Protein AF-A0A7T0WGK7-F1 (afdb_monomer_lite)

Radius of gyration: 19.99 Å; chains: 1; bounding box: 41×32×56 Å

Sequence (177 aa):
MKWARIIESVAFFAIIVLLGQYIATDFSLSAPTISAVVLTIFAIVGLAGNIGQIVLISKIDYAKPVSHLQKDIYRVCSHKLQLTKLLLMSVPFYLAYVFIGFDVLVGIDVFPHLEQHMIWFYSLSSLLLLVVTTTLLAKLHYNNIEISWVKNTIRVIVGERLVNMAQFINNIESTNR

Secondary structu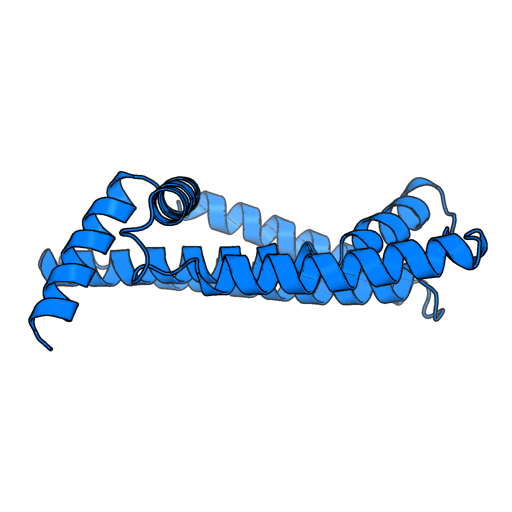re (DSSP, 8-state):
-HHHHHHHHHHHHHHHHHHHHHHHH-----HHHHHHHHHHHHHHHHHHHHHHHHHHHHT--TTS-HHHHHHHHHHHHHHHHHHHHHHHTTGGGHHHHHHHHHHHHHS--SGGGS-HHHHHHHHHHHHHHHHHHHHHHHH-SGGGTTSHHHHHHHHHHH-HHHHHHHHHHHHHHHHT-

Foldseek 3Di:
DLVVLVVLLVVLVVLLVVLVVVCVVDVDPALLNVLSVLVNVLSVLLNVLSVVLNVLVVPQDPVDPPVVNLVSLLVSLQSLLVSVLSNLLCVLVVVSCVQNVCCVVPVDRCVVVDDPVVVVVSVVSSVVSNVVSVVVSVCLDLVNCVPPVSVVVSCVRRNDVSNVSNNVVVVVVVVVD

Structure (mmCIF, N/CA/C/O backbone):
data_AF-A0A7T0WGK7-F1
#
_entry.id   AF-A0A7T0WGK7-F1
#
loop_
_atom_site.group_PDB
_atom_site.id
_atom_site.type_symbol
_atom_site.label_atom_id
_atom_site.label_alt_id
_atom_site.label_comp_id
_atom_site.label_asym_id
_atom_site.label_entity_id
_atom_site.label_seq_id
_atom_site.pdbx_PDB_ins_code
_atom_site.Cartn_x
_atom_site.Cartn_y
_atom_site.Cartn_z
_atom_site.occupancy
_atom_site.B_iso_or_equiv
_atom_site.auth_seq_id
_atom_site.auth_comp_id
_atom_site.auth_asym_id
_atom_site.auth_atom_id
_atom_site.pdbx_PDB_model_num
ATOM 1 N N . MET A 1 1 ? -17.570 -9.339 6.268 1.00 68.19 1 MET A N 1
ATOM 2 C CA . MET A 1 1 ? -16.311 -8.719 6.753 1.00 68.19 1 MET A CA 1
ATOM 3 C C . MET A 1 1 ? -15.110 -9.656 6.642 1.00 68.19 1 MET A C 1
ATOM 5 O O . MET A 1 1 ? -14.179 -9.293 5.941 1.00 68.19 1 MET A O 1
ATOM 9 N N . LYS A 1 2 ? -15.126 -10.859 7.241 1.00 74.56 2 LYS A N 1
ATOM 10 C CA . LYS A 1 2 ? -14.006 -11.823 7.149 1.00 74.56 2 LYS A CA 1
ATOM 11 C C . LYS A 1 2 ? -13.705 -12.288 5.713 1.00 74.56 2 LYS A C 1
ATOM 13 O O . LYS A 1 2 ? -12.560 -12.231 5.294 1.00 74.56 2 LYS A O 1
ATOM 18 N N . TRP A 1 3 ? -14.734 -12.648 4.941 1.00 77.88 3 TRP A N 1
ATOM 19 C CA . TRP A 1 3 ? -14.590 -13.086 3.543 1.00 77.88 3 TRP A CA 1
ATOM 20 C C . TRP A 1 3 ? -13.940 -12.045 2.628 1.00 77.88 3 TRP A C 1
ATOM 22 O O . TRP A 1 3 ? -13.033 -12.382 1.883 1.00 77.88 3 TRP A O 1
ATOM 32 N N . ALA A 1 4 ? -14.332 -10.772 2.746 1.00 82.56 4 ALA A N 1
ATOM 33 C CA . ALA A 1 4 ? -13.706 -9.689 1.987 1.00 82.56 4 ALA A CA 1
ATOM 34 C C . ALA A 1 4 ? -12.201 -9.581 2.287 1.00 82.56 4 ALA A C 1
ATOM 36 O O . ALA A 1 4 ? -11.402 -9.481 1.368 1.00 82.56 4 ALA A O 1
ATOM 37 N N . ARG A 1 5 ? -11.803 -9.699 3.563 1.00 84.56 5 ARG A N 1
ATOM 38 C CA . ARG A 1 5 ? -10.384 -9.669 3.955 1.00 84.56 5 ARG A CA 1
ATOM 39 C C . ARG A 1 5 ? -9.607 -10.870 3.433 1.00 84.56 5 ARG A C 1
ATOM 41 O O . ARG A 1 5 ? -8.459 -10.712 3.051 1.00 84.56 5 ARG A O 1
ATOM 48 N N . ILE A 1 6 ? -10.233 -12.045 3.384 1.00 87.62 6 ILE A N 1
ATOM 49 C CA . ILE A 1 6 ? -9.630 -13.240 2.782 1.00 87.62 6 ILE A CA 1
ATOM 50 C C . ILE A 1 6 ? -9.402 -13.019 1.282 1.00 87.62 6 ILE A C 1
ATOM 52 O O . ILE A 1 6 ? -8.303 -13.275 0.804 1.00 87.62 6 ILE A O 1
ATOM 56 N N . ILE A 1 7 ? -10.396 -12.494 0.558 1.00 88.81 7 ILE A N 1
ATOM 57 C CA . ILE A 1 7 ? -10.273 -12.187 -0.877 1.00 88.81 7 ILE A CA 1
ATOM 58 C C . ILE A 1 7 ? -9.163 -11.155 -1.117 1.00 88.81 7 ILE A C 1
ATOM 60 O O . ILE A 1 7 ? -8.305 -11.373 -1.968 1.00 88.81 7 ILE A O 1
ATOM 64 N N . GLU A 1 8 ? -9.125 -10.070 -0.336 1.00 87.94 8 GLU A N 1
ATOM 65 C CA . GLU A 1 8 ? -8.052 -9.070 -0.417 1.00 87.94 8 GLU A CA 1
ATOM 66 C C . GLU A 1 8 ? -6.671 -9.689 -0.124 1.00 87.94 8 GLU A C 1
ATOM 68 O O . GLU A 1 8 ? -5.708 -9.378 -0.818 1.00 87.94 8 GLU A O 1
ATOM 73 N N . SER A 1 9 ? -6.550 -10.588 0.861 1.00 91.19 9 SER A N 1
ATOM 74 C CA . SER A 1 9 ? -5.296 -11.308 1.134 1.00 91.19 9 SER A CA 1
ATOM 75 C C . SER A 1 9 ? -4.861 -12.192 -0.033 1.00 91.19 9 SER A C 1
ATOM 77 O O . SER A 1 9 ? -3.681 -12.211 -0.366 1.00 91.19 9 SER A O 1
ATOM 79 N N . VAL A 1 10 ? -5.791 -12.908 -0.672 1.00 93.19 10 VAL A N 1
ATOM 80 C CA . VAL A 1 10 ? -5.487 -13.716 -1.864 1.00 93.19 10 VAL A CA 1
ATOM 81 C C . VAL A 1 10 ? -5.008 -12.821 -3.007 1.00 93.19 10 VAL A C 1
ATOM 83 O O . VAL A 1 10 ? -4.026 -13.155 -3.663 1.00 93.19 10 VAL A O 1
ATOM 86 N N . ALA A 1 11 ? -5.636 -11.659 -3.201 1.00 92.19 11 ALA A N 1
ATOM 87 C CA . ALA A 1 11 ? -5.204 -10.686 -4.200 1.00 92.19 11 ALA A CA 1
ATOM 88 C C . ALA A 1 11 ? -3.792 -10.147 -3.910 1.00 92.19 11 ALA A C 1
ATOM 90 O O . ALA A 1 11 ? -2.943 -10.169 -4.796 1.00 92.19 11 ALA A O 1
ATOM 91 N N . PHE A 1 12 ? -3.500 -9.730 -2.671 1.00 92.25 12 PHE A N 1
ATOM 92 C CA . PHE A 1 12 ? -2.150 -9.294 -2.293 1.00 92.25 12 PHE A CA 1
ATOM 93 C C . PHE A 1 12 ? -1.114 -10.406 -2.460 1.00 92.25 12 PHE A C 1
ATOM 95 O O . PHE A 1 12 ? -0.017 -10.144 -2.942 1.00 92.25 12 PHE A O 1
ATOM 102 N N . PHE A 1 13 ? -1.458 -11.646 -2.108 1.00 94.38 13 PHE A N 1
ATOM 103 C CA . PHE A 1 13 ? -0.578 -12.791 -2.316 1.00 94.38 13 PHE A CA 1
ATOM 104 C C . PHE A 1 13 ? -0.283 -13.019 -3.804 1.00 94.38 13 PHE A C 1
ATOM 106 O O . PHE A 1 13 ? 0.877 -13.170 -4.174 1.00 94.38 13 PHE A O 1
ATOM 113 N N . ALA A 1 14 ? -1.303 -12.967 -4.666 1.00 94.19 14 ALA A N 1
ATOM 114 C CA . ALA A 1 14 ? -1.121 -13.071 -6.112 1.00 94.19 14 ALA A CA 1
ATOM 115 C C . ALA A 1 14 ? -0.220 -11.950 -6.656 1.00 94.19 14 ALA A C 1
ATOM 117 O O . ALA A 1 14 ? 0.695 -12.230 -7.424 1.00 94.19 14 ALA A O 1
ATOM 118 N N . ILE A 1 15 ? -0.415 -10.704 -6.206 1.00 93.50 15 ILE A N 1
ATOM 119 C CA . ILE A 1 15 ? 0.443 -9.567 -6.576 1.00 93.50 15 ILE A CA 1
ATOM 120 C C . ILE A 1 15 ? 1.898 -9.826 -6.166 1.00 93.50 15 ILE A C 1
ATOM 122 O O . ILE A 1 15 ? 2.793 -9.639 -6.981 1.00 93.50 15 ILE A O 1
ATOM 126 N N . ILE A 1 16 ? 2.145 -10.296 -4.939 1.00 95.31 16 ILE A N 1
ATOM 127 C CA . ILE A 1 16 ? 3.502 -10.613 -4.462 1.00 95.31 16 ILE A CA 1
ATOM 128 C C . ILE A 1 16 ? 4.152 -11.690 -5.335 1.00 95.31 16 ILE A C 1
ATOM 130 O O . ILE A 1 16 ? 5.319 -11.558 -5.689 1.00 95.31 16 ILE A O 1
ATOM 134 N N . VAL A 1 17 ? 3.410 -12.739 -5.701 1.00 95.06 17 VAL A N 1
ATOM 135 C CA . VAL A 1 1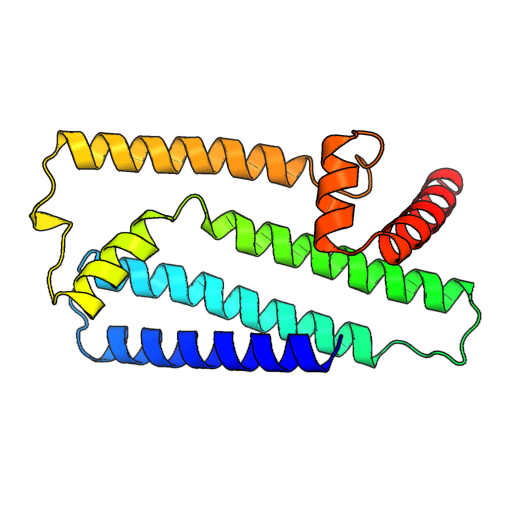7 ? 3.927 -13.808 -6.568 1.00 95.06 17 VAL A CA 1
ATOM 136 C C . VAL A 1 17 ? 4.271 -13.270 -7.957 1.00 95.06 17 VAL A C 1
ATOM 138 O O . VAL A 1 17 ? 5.361 -13.547 -8.449 1.00 95.06 17 VAL A O 1
ATOM 141 N N . LEU A 1 18 ? 3.389 -12.471 -8.565 1.00 93.50 18 LEU A N 1
ATOM 142 C CA . LEU A 1 18 ? 3.616 -11.887 -9.891 1.00 93.50 18 LEU A CA 1
ATOM 143 C C . LEU A 1 18 ? 4.818 -10.933 -9.899 1.00 93.50 18 LEU A C 1
ATOM 145 O O . LEU A 1 18 ? 5.679 -11.037 -10.768 1.00 93.50 18 LEU A O 1
ATOM 149 N N . LEU A 1 19 ? 4.918 -10.047 -8.904 1.00 93.06 19 LEU A N 1
ATOM 150 C CA . LEU A 1 19 ? 6.062 -9.143 -8.758 1.00 93.06 19 LEU A CA 1
ATOM 151 C C . LEU A 1 19 ? 7.358 -9.911 -8.471 1.00 93.06 19 LEU A C 1
ATOM 153 O O . LEU A 1 19 ? 8.405 -9.574 -9.012 1.00 93.06 19 LEU A O 1
ATOM 157 N N . GLY A 1 20 ? 7.294 -10.970 -7.661 1.00 92.00 20 GLY A N 1
ATOM 158 C CA . GLY A 1 20 ? 8.444 -11.825 -7.375 1.00 92.00 20 GLY A CA 1
ATOM 159 C C . GLY A 1 20 ? 8.951 -12.566 -8.612 1.00 92.00 20 GLY A C 1
ATOM 160 O O . GLY A 1 20 ? 10.157 -12.628 -8.833 1.00 92.00 20 GLY A O 1
ATOM 161 N N . GLN A 1 21 ? 8.045 -13.083 -9.448 1.00 92.00 21 GLN A N 1
ATOM 162 C CA . GLN A 1 21 ? 8.399 -13.691 -10.735 1.00 92.00 21 GLN A CA 1
ATOM 163 C C . GLN A 1 21 ? 9.022 -12.673 -11.689 1.00 92.00 21 GLN A C 1
ATOM 165 O O . GLN A 1 21 ? 10.035 -12.973 -12.316 1.00 92.00 21 GLN A O 1
ATOM 170 N N . TYR A 1 22 ? 8.450 -11.471 -11.762 1.00 91.31 22 TYR A N 1
ATOM 171 C CA . TYR A 1 22 ? 8.987 -10.378 -12.564 1.00 91.31 22 TYR A CA 1
ATOM 172 C C . TYR A 1 22 ? 10.440 -10.061 -12.175 1.00 91.31 22 TYR A C 1
ATOM 174 O O . TYR A 1 22 ? 11.331 -10.135 -13.016 1.00 91.31 22 TYR A O 1
ATOM 182 N N . ILE A 1 23 ? 10.701 -9.846 -10.880 1.00 90.69 23 ILE A N 1
ATOM 183 C CA . ILE A 1 23 ? 12.050 -9.566 -10.356 1.00 90.69 23 ILE A CA 1
ATOM 184 C C . ILE A 1 23 ? 13.016 -10.739 -10.601 1.00 90.69 23 ILE A C 1
ATOM 186 O O . ILE A 1 23 ? 14.196 -10.527 -10.851 1.00 90.69 23 ILE A O 1
ATOM 190 N N . ALA A 1 24 ? 12.540 -11.984 -10.521 1.00 89.38 24 ALA A N 1
ATOM 191 C CA . ALA A 1 24 ? 13.382 -13.164 -10.718 1.00 89.38 24 ALA A CA 1
ATOM 192 C C . ALA A 1 24 ? 13.751 -13.423 -12.189 1.00 89.38 24 ALA A C 1
ATOM 194 O O . ALA A 1 24 ? 14.724 -14.131 -12.450 1.00 89.38 24 ALA A O 1
ATOM 195 N N . THR A 1 25 ? 12.965 -12.897 -13.133 1.00 85.31 25 THR A N 1
ATOM 196 C CA . THR A 1 25 ? 13.159 -13.129 -14.572 1.00 85.31 25 THR A CA 1
ATOM 197 C C . THR A 1 25 ? 14.282 -12.260 -15.131 1.00 85.31 25 THR A C 1
ATOM 199 O O . THR A 1 25 ? 15.049 -12.726 -15.971 1.00 85.31 25 THR A O 1
ATOM 202 N N . ASP A 1 26 ? 14.421 -11.032 -14.631 1.00 73.69 26 ASP A N 1
ATOM 203 C CA . ASP A 1 26 ? 15.522 -10.140 -14.974 1.00 73.69 26 ASP A CA 1
ATOM 204 C C . ASP A 1 26 ? 16.016 -9.401 -13.720 1.00 73.69 26 ASP A C 1
ATOM 206 O O . ASP A 1 26 ? 15.309 -8.587 -13.129 1.00 73.69 26 ASP A O 1
ATOM 210 N N . PHE A 1 27 ? 17.254 -9.694 -13.313 1.00 71.69 27 PHE A N 1
ATOM 211 C CA . PHE A 1 27 ? 17.929 -9.031 -12.190 1.00 71.69 27 PHE A CA 1
ATOM 212 C C . PHE A 1 27 ? 18.632 -7.729 -12.609 1.00 71.69 27 PHE A C 1
ATOM 214 O O . PHE A 1 27 ? 19.452 -7.194 -11.855 1.00 71.69 27 PHE A O 1
ATOM 221 N N . SER A 1 28 ? 18.343 -7.208 -13.805 1.00 82.19 28 SER A N 1
ATOM 222 C CA . SER A 1 28 ? 18.837 -5.907 -14.236 1.00 82.19 28 SER A CA 1
ATOM 223 C C . SER A 1 28 ? 18.407 -4.800 -13.264 1.00 82.19 28 SER A C 1
ATOM 225 O O . SER A 1 28 ? 17.282 -4.753 -12.753 1.00 82.19 28 SER A O 1
ATOM 227 N N . LEU A 1 29 ? 19.341 -3.890 -12.974 1.00 83.75 29 LEU A N 1
ATOM 228 C CA . LEU A 1 29 ? 19.101 -2.747 -12.096 1.00 83.75 29 LEU A CA 1
ATOM 229 C C . LEU A 1 29 ? 18.434 -1.631 -12.912 1.00 83.75 29 LEU A C 1
ATOM 231 O O . LEU A 1 29 ? 19.071 -0.651 -13.290 1.00 83.75 29 LEU A O 1
ATOM 235 N N . SER A 1 30 ? 17.158 -1.839 -13.230 1.00 89.94 30 SER A N 1
ATOM 236 C CA . SER A 1 30 ? 16.312 -0.932 -14.008 1.00 89.94 30 SER A CA 1
ATOM 237 C C . SER A 1 30 ? 15.267 -0.244 -13.121 1.00 89.94 30 SER A C 1
ATOM 239 O O . SER A 1 30 ? 14.983 -0.675 -11.993 1.00 89.94 30 SER A O 1
ATOM 241 N N . ALA A 1 31 ? 14.677 0.852 -13.609 1.00 91.06 31 ALA A N 1
ATOM 242 C CA . ALA A 1 31 ? 13.629 1.553 -12.867 1.00 91.06 31 ALA A CA 1
ATOM 243 C C . ALA A 1 31 ? 12.371 0.683 -12.632 1.00 91.06 31 ALA A C 1
ATOM 245 O O . ALA A 1 31 ? 11.829 0.730 -11.518 1.00 91.06 31 ALA A O 1
ATOM 246 N N . PRO A 1 32 ? 11.921 -0.152 -13.589 1.00 92.00 32 PRO A N 1
ATOM 247 C CA . PRO A 1 32 ? 10.852 -1.124 -13.372 1.00 92.00 32 PRO A CA 1
ATOM 248 C C . PRO A 1 32 ? 11.174 -2.158 -12.285 1.00 92.00 32 PRO A C 1
ATOM 250 O O . PRO A 1 32 ? 10.333 -2.391 -11.415 1.00 92.00 32 PRO A O 1
ATOM 253 N N . THR A 1 33 ? 12.397 -2.702 -12.240 1.00 92.06 33 THR A N 1
ATOM 254 C CA . THR A 1 33 ? 12.805 -3.670 -11.203 1.00 92.06 33 THR A CA 1
ATOM 255 C C . THR A 1 33 ? 12.790 -3.044 -9.807 1.00 92.06 33 THR A C 1
ATOM 257 O O . THR A 1 33 ? 12.224 -3.614 -8.871 1.00 92.06 33 THR A O 1
ATOM 260 N N . ILE A 1 34 ? 13.329 -1.827 -9.651 1.00 92.25 34 ILE A N 1
ATOM 261 C CA . ILE A 1 34 ? 13.270 -1.085 -8.376 1.00 92.25 34 ILE A CA 1
ATOM 262 C C . ILE A 1 34 ? 11.812 -0.825 -7.973 1.00 92.25 34 ILE A C 1
ATOM 264 O O . ILE A 1 34 ? 11.435 -0.987 -6.810 1.00 92.25 34 ILE A O 1
ATOM 268 N N . SER A 1 35 ? 10.975 -0.461 -8.941 1.00 94.19 35 SER A N 1
ATOM 269 C CA . SER A 1 35 ? 9.551 -0.219 -8.722 1.00 94.19 35 SER A CA 1
ATOM 270 C C . SER A 1 35 ? 8.820 -1.479 -8.257 1.00 94.19 35 SER A C 1
ATOM 272 O O . SER A 1 35 ? 8.059 -1.423 -7.290 1.00 94.19 35 SER A O 1
ATOM 274 N N . ALA A 1 36 ? 9.107 -2.631 -8.867 1.00 93.56 36 ALA A N 1
ATOM 275 C CA . ALA A 1 36 ? 8.569 -3.924 -8.461 1.00 93.56 36 ALA A CA 1
ATOM 276 C C . ALA A 1 36 ? 8.947 -4.274 -7.017 1.00 93.56 36 ALA A C 1
ATOM 278 O O . ALA A 1 36 ? 8.091 -4.723 -6.250 1.00 93.56 36 ALA A O 1
ATOM 279 N N . VAL A 1 37 ? 10.189 -4.002 -6.602 1.00 93.75 37 VAL A N 1
ATOM 280 C CA . VAL A 1 37 ? 10.635 -4.199 -5.212 1.00 93.75 37 VAL A CA 1
ATOM 281 C C . VAL A 1 37 ? 9.845 -3.309 -4.248 1.00 93.75 37 VAL A C 1
ATOM 283 O O . VAL A 1 37 ? 9.318 -3.802 -3.248 1.00 93.75 37 VAL A O 1
ATOM 286 N N . VAL A 1 38 ? 9.700 -2.014 -4.553 1.00 94.19 38 VAL A N 1
ATOM 287 C CA . VAL A 1 38 ? 8.941 -1.068 -3.712 1.00 94.19 38 VAL A CA 1
ATOM 288 C C . VAL A 1 38 ? 7.482 -1.508 -3.566 1.00 94.19 38 VAL A C 1
ATOM 290 O O . VAL A 1 38 ? 6.960 -1.571 -2.450 1.00 94.19 38 VAL A O 1
ATOM 293 N N . LEU A 1 39 ? 6.824 -1.865 -4.671 1.00 94.62 39 LEU A N 1
ATOM 294 C CA . LEU A 1 39 ? 5.439 -2.339 -4.646 1.00 94.62 39 LEU A CA 1
ATOM 295 C C . LEU A 1 39 ? 5.296 -3.670 -3.904 1.00 94.62 39 LEU A C 1
ATOM 297 O O . LEU A 1 39 ? 4.308 -3.866 -3.198 1.00 94.62 39 LEU A O 1
ATOM 301 N N . THR A 1 40 ? 6.296 -4.550 -3.986 1.00 94.81 40 THR A N 1
ATOM 302 C CA . THR A 1 40 ? 6.318 -5.811 -3.232 1.00 94.81 40 THR A CA 1
ATOM 303 C C . THR A 1 40 ? 6.334 -5.553 -1.727 1.00 94.81 40 THR A C 1
ATOM 305 O O . THR A 1 40 ? 5.576 -6.190 -0.995 1.00 94.81 40 THR A O 1
ATOM 308 N N . ILE A 1 41 ? 7.120 -4.580 -1.248 1.00 94.62 41 ILE A N 1
ATOM 309 C CA . ILE A 1 41 ? 7.140 -4.196 0.175 1.00 94.62 41 ILE A CA 1
ATOM 310 C C . ILE A 1 41 ? 5.743 -3.749 0.624 1.00 94.62 41 ILE A C 1
ATOM 312 O O . ILE A 1 41 ? 5.228 -4.244 1.630 1.00 94.62 41 ILE A O 1
ATOM 316 N N . PHE A 1 42 ? 5.089 -2.866 -0.136 1.00 94.44 42 PHE A N 1
ATOM 317 C CA . PHE A 1 42 ? 3.730 -2.423 0.189 1.00 94.44 42 PHE A CA 1
ATOM 318 C C . PHE A 1 42 ? 2.700 -3.555 0.107 1.00 94.44 42 PHE A C 1
ATOM 320 O O . PHE A 1 42 ? 1.797 -3.615 0.944 1.00 94.44 42 PHE A O 1
ATOM 327 N N . ALA A 1 43 ? 2.846 -4.484 -0.839 1.00 93.88 43 ALA A N 1
ATOM 328 C CA . ALA A 1 43 ? 1.971 -5.644 -0.958 1.00 93.88 43 ALA A CA 1
ATOM 329 C C . ALA A 1 43 ? 2.123 -6.609 0.232 1.00 93.88 43 ALA A C 1
ATOM 331 O O . ALA A 1 43 ? 1.116 -7.058 0.781 1.00 93.88 43 ALA A O 1
ATOM 332 N N . ILE A 1 44 ? 3.353 -6.868 0.695 1.00 94.56 44 ILE A N 1
ATOM 333 C CA . ILE A 1 44 ? 3.630 -7.667 1.905 1.00 94.56 44 ILE A CA 1
ATOM 334 C C . ILE A 1 44 ? 2.995 -7.012 3.128 1.00 94.56 44 ILE A C 1
ATOM 336 O O . ILE A 1 44 ? 2.334 -7.674 3.928 1.00 94.56 44 ILE A O 1
ATOM 340 N N . VAL A 1 45 ? 3.165 -5.700 3.263 1.00 93.12 45 VAL A N 1
ATOM 341 C CA . VAL A 1 45 ? 2.573 -4.922 4.348 1.00 93.12 45 VAL A CA 1
ATOM 342 C C . VAL A 1 45 ? 1.039 -4.985 4.313 1.00 93.12 45 VAL A C 1
ATOM 344 O O . VAL A 1 45 ? 0.408 -5.198 5.352 1.00 93.12 45 VAL A O 1
ATOM 347 N N . GLY A 1 46 ? 0.433 -4.867 3.129 1.00 91.62 46 GLY A N 1
ATOM 348 C CA . GLY A 1 46 ? -1.007 -5.040 2.921 1.00 91.62 46 GLY A CA 1
ATOM 349 C C . GLY A 1 46 ? -1.496 -6.434 3.321 1.00 91.62 46 GLY A C 1
ATOM 350 O O . GLY A 1 46 ? -2.476 -6.560 4.062 1.00 91.62 46 GLY A O 1
ATOM 351 N N . LEU A 1 47 ? -0.772 -7.479 2.910 1.00 93.06 47 LEU A N 1
ATOM 352 C CA . LEU A 1 47 ? -1.066 -8.869 3.255 1.00 93.06 47 LEU A CA 1
ATOM 353 C C . LEU A 1 47 ? -0.980 -9.111 4.767 1.00 93.06 47 LEU A C 1
ATOM 355 O O . LEU A 1 47 ? -1.927 -9.624 5.366 1.00 93.06 47 LEU A O 1
ATOM 359 N N . ALA A 1 48 ? 0.123 -8.702 5.397 1.00 92.62 48 ALA A N 1
ATOM 360 C CA . ALA A 1 48 ? 0.331 -8.830 6.836 1.00 92.62 48 ALA A CA 1
ATOM 361 C C . ALA A 1 48 ? -0.767 -8.102 7.624 1.00 92.62 48 ALA A C 1
ATOM 363 O O . ALA A 1 48 ? -1.328 -8.647 8.577 1.00 92.62 48 ALA A O 1
ATOM 364 N N . GLY A 1 49 ? -1.144 -6.901 7.181 1.00 90.31 49 GLY A N 1
ATOM 365 C CA . GLY A 1 49 ? -2.241 -6.146 7.769 1.00 90.31 49 GLY A CA 1
ATOM 366 C C . GLY A 1 49 ? -3.596 -6.841 7.641 1.00 90.31 49 GLY A C 1
ATOM 367 O O . GLY A 1 49 ? -4.358 -6.887 8.608 1.00 90.31 49 GLY A O 1
ATOM 368 N N . ASN A 1 50 ? -3.913 -7.417 6.482 1.00 90.19 50 ASN A N 1
ATOM 369 C CA . ASN A 1 50 ? -5.166 -8.149 6.303 1.00 90.19 50 ASN A CA 1
ATOM 370 C C . ASN A 1 50 ? -5.215 -9.429 7.147 1.00 90.19 50 ASN A C 1
ATOM 372 O O . ASN A 1 50 ? -6.246 -9.707 7.765 1.00 90.19 50 ASN A O 1
ATOM 376 N N . ILE A 1 51 ? -4.100 -10.156 7.268 1.00 90.12 51 ILE A N 1
ATOM 377 C CA . ILE A 1 51 ? -3.976 -11.293 8.193 1.00 90.12 51 ILE A CA 1
ATOM 378 C C . ILE A 1 51 ? -4.204 -10.829 9.639 1.00 90.12 51 ILE A C 1
ATOM 380 O O . ILE A 1 51 ? -5.021 -11.420 10.350 1.00 90.12 51 ILE A O 1
ATOM 384 N N . GLY A 1 52 ? -3.561 -9.733 10.058 1.00 88.62 52 GLY A N 1
ATOM 385 C CA . GLY A 1 52 ? -3.753 -9.130 11.379 1.00 88.62 52 GLY A CA 1
ATOM 386 C C . GLY A 1 52 ? -5.221 -8.804 11.670 1.00 88.62 52 GLY A C 1
ATOM 387 O O . GLY A 1 52 ? -5.744 -9.175 12.724 1.00 88.62 52 GLY A O 1
ATOM 388 N N . GLN A 1 53 ? -5.932 -8.212 10.703 1.00 88.38 53 GLN A N 1
ATOM 389 C CA . GLN A 1 53 ? -7.372 -7.953 10.820 1.00 88.38 53 GLN A CA 1
ATOM 390 C C . GLN A 1 53 ? -8.197 -9.238 10.946 1.00 88.38 53 GLN A C 1
ATOM 392 O O . GLN A 1 53 ? -9.116 -9.286 11.762 1.00 88.38 53 GLN A O 1
ATOM 397 N N . ILE A 1 54 ? -7.894 -10.284 10.172 1.00 88.94 54 ILE A N 1
ATOM 398 C CA . ILE A 1 54 ? -8.611 -11.568 10.248 1.00 88.94 54 ILE A CA 1
ATOM 399 C C . ILE A 1 54 ? -8.438 -12.202 11.633 1.00 88.94 54 ILE A C 1
ATOM 401 O O . ILE A 1 54 ? -9.414 -12.706 12.198 1.00 88.94 54 ILE A O 1
ATOM 405 N N . VAL A 1 55 ? -7.227 -12.153 12.194 1.00 88.81 55 VAL A N 1
ATOM 406 C CA . VAL A 1 55 ? -6.935 -12.660 13.542 1.00 88.81 55 VAL A CA 1
ATOM 407 C C . VAL A 1 55 ? -7.694 -11.860 14.600 1.00 88.81 55 VAL A C 1
ATOM 409 O O . VAL A 1 55 ? -8.337 -12.459 15.459 1.00 88.81 55 VAL A O 1
ATOM 412 N N . LEU A 1 56 ? -7.675 -10.526 14.520 1.00 86.88 56 LEU A N 1
ATOM 413 C CA . LEU A 1 56 ? -8.428 -9.645 15.422 1.00 86.88 56 LEU A CA 1
ATOM 414 C C . LEU A 1 56 ? -9.932 -9.941 15.384 1.00 86.88 56 LEU A C 1
ATOM 416 O O . LEU A 1 56 ? -10.541 -10.126 16.433 1.00 86.88 56 LEU A O 1
ATOM 420 N N . ILE A 1 57 ? -10.517 -10.060 14.189 1.00 86.50 57 ILE A N 1
ATOM 421 C CA . ILE A 1 57 ? -11.944 -10.373 14.013 1.00 86.50 57 ILE A CA 1
ATOM 422 C C . ILE A 1 57 ? -12.281 -11.766 14.559 1.00 86.50 57 ILE A C 1
ATOM 424 O O . ILE A 1 57 ? -13.346 -11.957 15.138 1.00 86.50 57 ILE A O 1
ATOM 428 N N . SER A 1 58 ? -11.388 -12.742 14.388 1.00 85.06 58 SER A N 1
ATOM 429 C CA . SER A 1 58 ? -11.625 -14.122 14.836 1.00 85.06 58 SER A CA 1
ATOM 430 C C . SER A 1 58 ? -11.518 -14.291 16.356 1.00 85.06 58 SER A C 1
ATOM 432 O O . SER A 1 58 ? -11.997 -15.289 16.880 1.00 85.06 58 SER A O 1
ATOM 434 N N . LYS A 1 59 ? -10.906 -13.330 17.060 1.00 87.50 59 LYS A N 1
ATOM 435 C CA . LYS A 1 59 ? -10.798 -13.310 18.528 1.00 87.50 59 LYS A CA 1
ATOM 436 C C . LYS A 1 59 ? -11.977 -12.620 19.224 1.00 87.50 59 LYS A C 1
ATOM 438 O O . LYS A 1 59 ? -12.021 -12.638 20.452 1.00 87.50 59 LYS A O 1
ATOM 443 N N . ILE A 1 60 ? -12.900 -12.008 18.474 1.00 84.94 60 ILE A N 1
ATOM 444 C CA . ILE A 1 60 ? -14.087 -11.367 19.051 1.00 84.94 60 ILE A CA 1
ATOM 445 C C . ILE A 1 60 ? -14.996 -12.453 19.621 1.00 84.94 60 ILE A C 1
ATOM 447 O O . ILE A 1 60 ? -15.515 -13.292 18.885 1.00 84.94 60 ILE A O 1
ATOM 451 N N . ASP A 1 61 ? -15.207 -12.398 20.930 1.00 84.06 61 ASP A N 1
ATOM 452 C CA . ASP A 1 61 ? -16.135 -13.273 21.632 1.00 84.06 61 ASP A CA 1
ATOM 453 C C . ASP A 1 61 ? -17.450 -12.529 21.885 1.00 84.06 61 ASP A C 1
ATOM 455 O O . ASP A 1 61 ? -17.512 -11.588 22.679 1.00 84.06 61 ASP A O 1
ATOM 459 N N . TYR A 1 62 ? -18.502 -12.957 21.186 1.00 81.38 62 TYR A N 1
ATOM 460 C CA . TYR A 1 62 ? -19.829 -12.348 21.265 1.00 81.38 62 TYR A CA 1
ATOM 461 C C 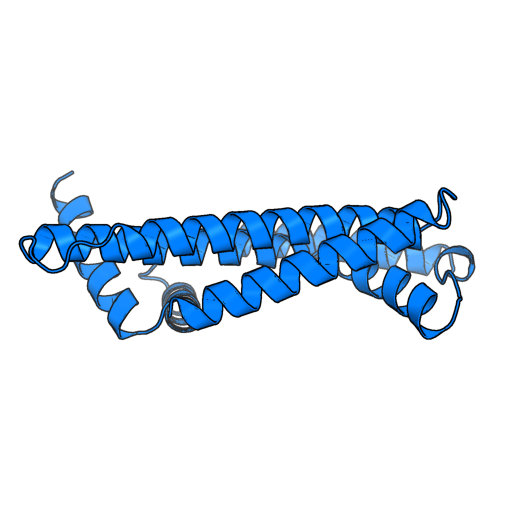. TYR A 1 62 ? -20.605 -12.734 22.532 1.00 81.38 62 TYR A C 1
ATOM 463 O O . TYR A 1 62 ? -21.640 -12.128 22.798 1.00 81.38 62 TYR A O 1
ATOM 471 N N . ALA A 1 63 ? -20.119 -13.703 23.316 1.00 85.00 63 ALA A N 1
ATOM 472 C CA . ALA A 1 63 ? -20.722 -14.091 24.590 1.00 85.00 63 ALA A CA 1
ATOM 473 C C . ALA A 1 63 ? -20.242 -13.224 25.770 1.00 85.00 63 ALA A C 1
ATOM 475 O O . ALA A 1 63 ? -20.813 -13.285 26.860 1.00 85.00 63 ALA A O 1
ATOM 476 N N . LYS A 1 64 ? -19.196 -12.408 25.575 1.00 86.19 64 LYS A N 1
ATOM 477 C CA . LYS A 1 64 ? -18.663 -11.514 26.613 1.00 86.19 64 LYS A CA 1
ATOM 478 C C . LYS A 1 64 ? -19.557 -10.291 26.850 1.00 86.19 64 LYS A C 1
ATOM 480 O O . LYS A 1 64 ? -20.313 -9.892 25.963 1.00 86.19 64 LYS A O 1
ATOM 485 N N . PRO A 1 65 ? -19.428 -9.629 28.020 1.00 85.31 65 PRO A N 1
ATOM 486 C CA . PRO A 1 65 ? -20.140 -8.388 28.301 1.00 85.31 65 PRO A CA 1
ATOM 487 C C . PRO A 1 65 ? -19.913 -7.331 27.216 1.00 85.31 65 PRO A C 1
ATOM 489 O O . PRO A 1 65 ? -18.818 -7.213 26.659 1.00 85.31 65 PRO A O 1
ATOM 492 N N . VAL A 1 66 ? -20.937 -6.510 26.971 1.00 82.94 66 VAL A N 1
ATOM 493 C CA . VAL A 1 66 ? -20.956 -5.505 25.893 1.00 82.94 66 VAL A CA 1
ATOM 494 C C . VAL A 1 66 ? -19.742 -4.569 25.938 1.00 82.94 66 VAL A C 1
ATOM 496 O O . VAL A 1 66 ? -19.217 -4.205 24.889 1.00 82.94 66 VAL A O 1
ATOM 499 N N . SER A 1 67 ? -19.243 -4.224 27.127 1.00 79.81 67 SER A N 1
ATOM 500 C CA . SER A 1 67 ? -18.052 -3.381 27.301 1.00 79.81 67 SER A CA 1
ATOM 501 C C . SER A 1 67 ? -16.772 -4.010 26.731 1.00 79.81 67 SER A C 1
ATOM 503 O O . SER A 1 67 ? -15.943 -3.308 26.150 1.00 79.81 67 SER A O 1
ATOM 505 N N . HIS A 1 68 ? -16.606 -5.331 26.845 1.00 83.31 68 HIS A N 1
ATOM 506 C CA . HIS A 1 68 ? -15.475 -6.052 26.257 1.00 83.31 68 HIS A CA 1
ATOM 507 C C . HIS A 1 68 ? -15.617 -6.161 24.740 1.00 83.31 68 HIS A C 1
ATOM 509 O O . HIS A 1 68 ? -14.668 -5.864 24.017 1.00 83.31 68 HIS A O 1
ATOM 515 N N . LEU A 1 69 ? -16.820 -6.488 24.263 1.00 82.50 69 LEU A N 1
ATOM 516 C CA . LEU A 1 69 ? -17.125 -6.543 22.835 1.00 82.50 69 LEU A CA 1
ATOM 517 C C . LEU A 1 69 ? -16.842 -5.199 22.145 1.00 82.50 69 LEU A C 1
ATOM 519 O O . LEU A 1 69 ? -16.224 -5.144 21.084 1.00 82.50 69 LEU A O 1
ATOM 523 N N . GLN A 1 70 ? -17.257 -4.103 22.779 1.00 81.38 70 GLN A N 1
ATOM 524 C CA . GLN A 1 70 ? -16.980 -2.744 22.332 1.00 81.38 70 GLN A CA 1
ATOM 525 C C . GLN A 1 70 ? -15.466 -2.502 22.184 1.00 81.38 70 GLN A C 1
ATOM 527 O O . GLN A 1 70 ? -15.027 -2.033 21.132 1.00 81.38 70 GLN A O 1
ATOM 532 N N . LYS A 1 71 ? -14.653 -2.868 23.186 1.00 83.94 71 LYS A N 1
ATOM 533 C CA . LYS A 1 71 ? -13.185 -2.705 23.137 1.00 83.94 71 LYS A CA 1
ATOM 534 C C . LYS A 1 71 ? -12.539 -3.526 22.020 1.00 83.94 71 LYS A C 1
ATOM 536 O O . LYS A 1 71 ? -11.646 -3.027 21.332 1.00 83.94 71 LYS A O 1
ATOM 541 N N . ASP A 1 72 ? -12.996 -4.755 21.806 1.00 85.19 72 ASP A N 1
ATOM 542 C CA . ASP A 1 72 ? -12.488 -5.607 20.728 1.00 85.19 72 ASP A CA 1
ATOM 543 C C . ASP A 1 72 ? -12.845 -5.037 19.347 1.00 85.19 72 ASP A C 1
ATOM 545 O O . ASP A 1 72 ? -11.994 -4.973 18.455 1.00 85.19 72 ASP A O 1
ATOM 549 N N . ILE A 1 73 ? -14.062 -4.510 19.189 1.00 82.62 73 ILE A N 1
ATOM 550 C CA . ILE A 1 73 ? -14.480 -3.803 17.973 1.00 82.62 73 ILE A CA 1
ATOM 551 C C . ILE A 1 73 ? -13.627 -2.549 17.745 1.00 82.62 73 ILE A C 1
ATOM 553 O O . ILE A 1 73 ? -13.173 -2.319 16.622 1.00 82.62 73 ILE A O 1
ATOM 557 N N . TYR A 1 74 ? -13.348 -1.760 18.785 1.00 84.31 74 TYR A N 1
ATOM 558 C CA . TYR A 1 74 ? -12.472 -0.591 18.673 1.00 84.31 74 TYR A CA 1
ATOM 559 C C . TYR A 1 74 ? -11.063 -0.963 18.208 1.00 84.31 74 TYR A C 1
ATOM 561 O O . TYR A 1 74 ? -10.530 -0.315 17.307 1.00 84.31 74 TYR A O 1
ATOM 569 N N . ARG A 1 75 ? -10.480 -2.050 18.730 1.00 85.19 75 ARG A N 1
ATOM 570 C CA . ARG A 1 75 ? -9.178 -2.552 18.257 1.00 85.19 75 ARG A CA 1
ATOM 571 C C . ARG A 1 75 ? -9.201 -2.912 16.776 1.00 85.19 75 ARG A C 1
ATOM 573 O O . ARG A 1 75 ? -8.281 -2.538 16.054 1.00 85.19 75 ARG A O 1
ATOM 580 N N . VAL A 1 76 ? -10.255 -3.580 16.305 1.00 86.19 76 VAL A N 1
ATOM 581 C CA . VAL A 1 76 ? -10.426 -3.898 14.876 1.00 86.19 76 VAL A CA 1
ATOM 582 C C . VAL A 1 76 ? -10.504 -2.619 14.038 1.00 86.19 76 VAL A C 1
ATOM 584 O O . VAL A 1 76 ? -9.843 -2.512 13.006 1.00 86.19 76 VAL A O 1
ATOM 587 N N . CYS A 1 77 ? -11.266 -1.623 14.492 1.00 84.69 77 CYS A N 1
ATOM 588 C CA . CYS A 1 77 ? -11.425 -0.338 13.807 1.00 84.69 77 CYS A CA 1
ATOM 589 C C . CYS A 1 77 ? -10.123 0.470 13.776 1.00 84.69 77 CYS A C 1
ATOM 591 O O . CYS A 1 77 ? -9.783 1.075 12.757 1.00 84.69 77 CYS A O 1
ATOM 593 N N . SER A 1 78 ? -9.376 0.465 14.879 1.00 86.31 78 SER A N 1
ATOM 594 C CA . SER A 1 78 ? -8.073 1.115 14.985 1.00 86.31 78 SER A CA 1
ATOM 595 C C . SER A 1 78 ? -7.043 0.463 14.077 1.00 86.31 78 SER A C 1
ATOM 597 O O . SER A 1 78 ? -6.412 1.146 13.270 1.00 86.31 78 SER A O 1
ATOM 599 N N . HIS A 1 79 ? -6.978 -0.867 14.086 1.00 89.25 79 HIS A N 1
ATOM 600 C CA . HIS A 1 79 ? -6.123 -1.615 13.176 1.00 89.25 79 HIS A CA 1
ATOM 601 C C . HIS A 1 79 ? -6.488 -1.361 11.705 1.00 89.25 79 HIS A C 1
ATOM 603 O O . HIS A 1 79 ? -5.609 -1.214 10.858 1.00 89.25 79 HIS A O 1
ATOM 609 N N . LYS A 1 80 ? -7.782 -1.277 11.369 1.00 87.44 80 LYS A N 1
ATOM 610 C CA . LYS A 1 80 ? -8.224 -0.955 10.004 1.00 87.44 80 LYS A CA 1
ATOM 611 C C . LYS A 1 80 ? -7.784 0.437 9.565 1.00 87.44 80 LYS A C 1
ATOM 613 O O . LYS A 1 80 ? -7.308 0.598 8.439 1.00 87.44 80 LYS A O 1
ATOM 618 N N . LEU A 1 81 ? -7.896 1.422 10.453 1.00 88.75 81 LEU A N 1
ATOM 619 C CA . LEU A 1 81 ? -7.422 2.775 10.189 1.00 88.75 81 LEU A CA 1
ATOM 620 C C . LEU A 1 81 ? -5.901 2.797 9.988 1.00 88.75 81 LEU A C 1
ATOM 622 O O . LEU A 1 81 ? -5.434 3.347 8.997 1.00 88.75 81 LEU A O 1
ATOM 626 N N . GLN A 1 82 ? -5.137 2.155 10.875 1.00 89.44 82 GLN A N 1
ATOM 627 C CA . GLN A 1 82 ? -3.676 2.075 10.772 1.00 89.44 82 GLN A CA 1
ATOM 628 C C . GLN A 1 82 ? -3.216 1.387 9.485 1.00 89.44 82 GLN A C 1
ATOM 630 O O . GLN A 1 82 ? -2.349 1.921 8.796 1.00 89.44 82 GLN A O 1
ATOM 635 N N . LEU A 1 83 ? -3.836 0.264 9.110 1.00 89.38 83 LEU A N 1
ATOM 636 C CA . LEU A 1 83 ? -3.527 -0.409 7.848 1.00 89.38 83 LEU A CA 1
ATOM 637 C C . LEU A 1 83 ? -3.805 0.498 6.645 1.00 89.38 83 LEU A C 1
ATOM 639 O O . LEU A 1 83 ? -2.986 0.591 5.738 1.00 89.38 83 LEU A O 1
ATOM 643 N N . THR A 1 84 ? -4.933 1.209 6.657 1.00 89.06 84 THR A N 1
ATOM 644 C CA . THR A 1 84 ? -5.276 2.139 5.574 1.00 89.06 84 THR A CA 1
ATOM 645 C C . THR A 1 84 ? -4.257 3.272 5.473 1.00 89.06 84 THR A C 1
ATOM 647 O O . THR A 1 84 ? -3.840 3.615 4.374 1.00 89.06 84 THR A O 1
ATOM 650 N N . LYS A 1 85 ? -3.794 3.818 6.607 1.00 91.38 85 LYS A N 1
ATOM 651 C CA . LYS A 1 85 ? -2.726 4.831 6.626 1.00 91.38 85 LYS A CA 1
ATOM 652 C C . LYS A 1 85 ? -1.440 4.300 6.001 1.00 91.38 85 LYS A C 1
ATOM 654 O O . LYS A 1 85 ? -0.810 4.994 5.215 1.00 91.38 85 LYS A O 1
ATOM 659 N N . LEU A 1 86 ? -1.072 3.070 6.337 1.00 90.25 86 LEU A N 1
ATOM 660 C CA . LEU A 1 86 ? 0.146 2.445 5.843 1.00 90.25 86 LEU A CA 1
ATOM 661 C C . LEU A 1 86 ? 0.084 2.176 4.332 1.00 90.25 86 LEU A C 1
ATOM 663 O O . LEU A 1 86 ? 1.058 2.423 3.631 1.00 90.25 86 LEU A O 1
ATOM 667 N N . LEU A 1 87 ? -1.080 1.769 3.815 1.00 89.69 87 LEU A N 1
ATOM 668 C CA . LEU A 1 87 ? -1.313 1.651 2.372 1.00 89.69 87 LEU A CA 1
ATOM 669 C C . LEU A 1 87 ? -1.313 3.017 1.673 1.00 89.69 87 LEU A C 1
ATOM 671 O O . LEU A 1 87 ? -0.726 3.151 0.604 1.00 89.69 87 LEU A O 1
ATOM 675 N N . LEU A 1 88 ? -1.903 4.052 2.280 1.00 91.00 88 LEU A N 1
ATOM 676 C CA . LEU A 1 88 ? -1.854 5.422 1.752 1.00 91.00 88 LEU A CA 1
ATOM 677 C C . LEU A 1 88 ? -0.426 5.986 1.711 1.00 91.00 88 LEU A C 1
ATOM 679 O O . LEU A 1 88 ? -0.133 6.833 0.875 1.00 91.00 88 LEU A O 1
ATOM 683 N N . MET A 1 89 ? 0.486 5.474 2.540 1.00 92.00 89 MET A N 1
ATOM 684 C CA . MET A 1 89 ? 1.913 5.804 2.479 1.00 92.00 89 MET A CA 1
ATOM 685 C C . MET A 1 89 ? 2.584 5.340 1.171 1.00 92.00 89 MET A C 1
ATOM 687 O O . MET A 1 89 ? 3.691 5.779 0.878 1.00 92.00 89 MET A O 1
ATOM 691 N N . SER A 1 90 ? 1.925 4.488 0.373 1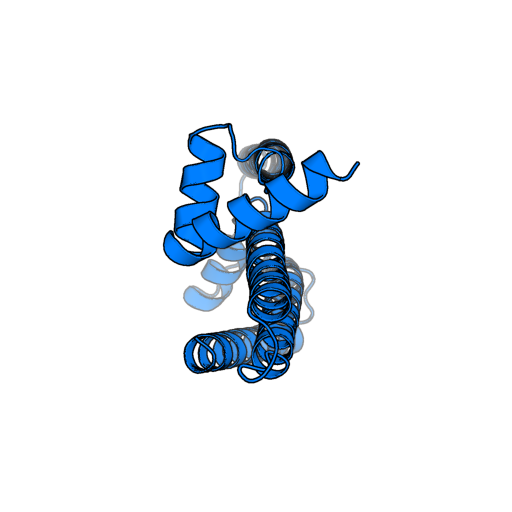.00 92.19 90 SER A N 1
ATOM 692 C CA . SER A 1 90 ? 2.387 4.113 -0.972 1.00 92.19 90 SER A CA 1
ATOM 693 C C . SER A 1 90 ? 2.076 5.166 -2.043 1.00 92.19 90 SER A C 1
ATOM 695 O O . SER A 1 90 ? 2.711 5.164 -3.091 1.00 92.19 90 SER A O 1
ATOM 697 N N . VAL A 1 91 ? 1.144 6.097 -1.791 1.00 91.81 91 VAL A N 1
ATOM 698 C CA . VAL A 1 91 ? 0.712 7.120 -2.768 1.00 91.81 91 VAL A CA 1
ATOM 699 C C . VAL A 1 91 ? 1.868 7.996 -3.286 1.00 91.81 91 VAL A C 1
ATOM 701 O O . VAL A 1 91 ? 1.936 8.217 -4.494 1.00 91.81 91 VAL A O 1
ATOM 704 N N . PRO A 1 92 ? 2.821 8.465 -2.452 1.00 94.19 92 PRO A N 1
ATOM 705 C CA . PRO A 1 92 ? 3.987 9.219 -2.925 1.00 94.19 92 PRO A CA 1
ATOM 706 C C . PRO A 1 92 ? 4.872 8.444 -3.908 1.00 94.19 92 PRO A C 1
ATOM 708 O O . PRO A 1 92 ? 5.590 9.055 -4.697 1.00 94.19 92 PRO A O 1
ATOM 711 N N . PHE A 1 93 ? 4.787 7.112 -3.907 1.00 94.12 93 PHE A N 1
ATOM 712 C CA . PHE A 1 93 ? 5.488 6.218 -4.826 1.00 94.12 93 PHE A CA 1
ATOM 713 C C . PHE A 1 93 ? 4.673 5.934 -6.098 1.00 94.12 93 PHE A C 1
ATOM 715 O O . PHE A 1 93 ? 4.813 4.870 -6.696 1.00 94.12 93 PHE A O 1
ATOM 722 N N . TYR A 1 94 ? 3.825 6.870 -6.540 1.00 93.69 94 TYR A N 1
ATOM 723 C CA . TYR A 1 94 ? 2.984 6.697 -7.731 1.00 93.69 94 TYR A CA 1
ATOM 724 C C . TYR A 1 94 ? 3.787 6.301 -8.988 1.00 93.69 94 TYR A C 1
ATOM 726 O O . TYR A 1 94 ? 3.315 5.498 -9.790 1.00 93.69 94 TYR A O 1
ATOM 734 N N . LEU A 1 95 ? 5.022 6.801 -9.134 1.00 94.00 95 LEU A N 1
ATOM 735 C CA . LEU A 1 95 ? 5.909 6.448 -10.246 1.00 94.00 95 LEU A CA 1
ATOM 736 C C . LEU A 1 95 ? 6.276 4.963 -10.284 1.00 94.00 95 LEU A C 1
ATOM 738 O O . LEU A 1 95 ? 6.502 4.440 -11.369 1.00 94.00 95 LEU A O 1
ATOM 742 N N . ALA A 1 96 ? 6.285 4.270 -9.141 1.00 94.19 96 ALA A N 1
ATOM 743 C CA . ALA A 1 96 ? 6.550 2.837 -9.122 1.00 94.19 96 ALA A CA 1
ATOM 744 C C . ALA A 1 96 ? 5.485 2.071 -9.922 1.00 94.19 96 ALA A C 1
ATOM 746 O O . ALA A 1 96 ? 5.802 1.157 -10.677 1.00 94.19 96 ALA A O 1
ATOM 747 N N . TYR A 1 97 ? 4.223 2.499 -9.826 1.00 93.00 97 TYR A N 1
ATOM 748 C CA . TYR A 1 97 ? 3.133 1.934 -10.621 1.00 93.00 97 TYR A CA 1
ATOM 749 C C . TYR A 1 97 ? 3.266 2.280 -12.110 1.00 93.00 97 TYR A C 1
ATOM 751 O O . TYR A 1 97 ? 2.912 1.466 -12.957 1.00 93.00 97 TYR A O 1
ATOM 759 N N . VAL A 1 98 ? 3.791 3.467 -12.436 1.00 93.50 98 VAL A N 1
ATOM 760 C CA . VAL A 1 98 ? 4.001 3.901 -13.826 1.00 93.50 98 VAL A CA 1
ATOM 761 C C . VAL A 1 98 ? 5.110 3.083 -14.483 1.00 93.50 98 VAL A C 1
ATOM 763 O O . VAL A 1 98 ? 4.867 2.479 -15.522 1.00 93.50 98 VAL A O 1
ATOM 766 N N . PHE A 1 99 ? 6.299 3.012 -13.879 1.00 93.81 99 PHE A N 1
ATOM 767 C CA . PHE A 1 99 ? 7.439 2.315 -14.482 1.00 93.81 99 PHE A CA 1
ATOM 768 C C . PHE A 1 99 ? 7.168 0.829 -14.684 1.00 93.81 99 PHE A C 1
ATOM 770 O O . PHE A 1 99 ? 7.382 0.321 -15.780 1.00 93.81 99 PHE A O 1
ATOM 777 N N . ILE A 1 100 ? 6.626 0.148 -13.670 1.00 92.69 100 ILE A N 1
ATOM 778 C CA . ILE A 1 100 ? 6.284 -1.266 -13.825 1.00 92.69 100 ILE A CA 1
ATOM 779 C C . ILE A 1 100 ? 5.126 -1.473 -14.805 1.00 92.69 100 ILE A C 1
ATOM 781 O O . ILE A 1 100 ? 5.112 -2.446 -15.548 1.00 92.69 100 ILE A O 1
ATOM 785 N N . GLY A 1 101 ? 4.147 -0.563 -14.822 1.00 91.94 101 GLY A N 1
ATOM 786 C CA . GLY A 1 101 ? 2.983 -0.673 -15.692 1.00 91.94 101 GLY A CA 1
ATOM 787 C C . GLY A 1 101 ? 3.369 -0.571 -17.162 1.00 91.94 101 GLY A C 1
ATOM 788 O O . GLY A 1 101 ? 2.918 -1.383 -17.964 1.00 91.94 101 GLY A O 1
ATOM 789 N N . PHE A 1 102 ? 4.225 0.387 -17.515 1.00 93.00 102 PHE A N 1
ATOM 790 C CA . PHE A 1 102 ? 4.717 0.521 -18.885 1.00 93.00 102 PHE A CA 1
ATOM 791 C C . PHE A 1 102 ? 5.616 -0.640 -19.301 1.00 93.00 102 PHE A C 1
ATOM 793 O O . PHE A 1 102 ? 5.472 -1.137 -20.417 1.00 93.00 102 PHE A O 1
ATOM 800 N N . ASP A 1 103 ? 6.482 -1.114 -18.411 1.00 92.31 103 ASP A N 1
ATOM 801 C CA . ASP A 1 103 ? 7.342 -2.248 -18.728 1.00 92.31 103 ASP A CA 1
ATOM 802 C C . ASP A 1 103 ? 6.527 -3.535 -18.938 1.00 92.31 103 ASP A C 1
ATOM 804 O O . ASP A 1 103 ? 6.651 -4.187 -19.967 1.00 92.31 103 ASP A O 1
ATOM 808 N N . VAL A 1 104 ? 5.582 -3.847 -18.047 1.00 90.56 104 VAL A N 1
ATOM 809 C CA . VAL A 1 104 ? 4.762 -5.066 -18.157 1.00 90.56 104 VAL A CA 1
ATOM 810 C C . VAL A 1 104 ? 3.761 -5.004 -19.318 1.00 90.56 104 VAL A C 1
ATOM 812 O O . VAL A 1 104 ? 3.510 -6.024 -19.959 1.00 90.56 104 VAL A O 1
ATOM 815 N N . LEU A 1 105 ? 3.150 -3.844 -19.588 1.00 92.25 105 LEU A N 1
ATOM 816 C CA . LEU A 1 105 ? 2.105 -3.723 -20.618 1.00 92.25 105 LEU A CA 1
ATOM 817 C C . LEU A 1 105 ? 2.657 -3.450 -22.020 1.00 92.25 105 LEU A C 1
ATOM 819 O O . LEU A 1 105 ? 2.027 -3.842 -23.000 1.00 92.25 105 LEU A O 1
ATOM 823 N N . VAL A 1 106 ? 3.785 -2.745 -22.122 1.00 91.75 106 VAL A N 1
ATOM 824 C CA . VAL A 1 106 ? 4.339 -2.256 -23.397 1.00 91.75 106 VAL A CA 1
ATOM 825 C C . VAL A 1 106 ? 5.734 -2.833 -23.667 1.00 91.75 106 VAL A C 1
ATOM 827 O O . VAL A 1 106 ? 6.174 -2.825 -24.812 1.00 91.75 106 VAL A O 1
ATOM 830 N N . GLY A 1 107 ? 6.421 -3.376 -22.657 1.00 88.88 107 GLY A N 1
ATOM 831 C CA . GLY A 1 107 ? 7.793 -3.879 -22.786 1.00 88.88 107 GLY A CA 1
ATOM 832 C C . GLY A 1 107 ? 8.837 -2.765 -22.837 1.00 88.88 107 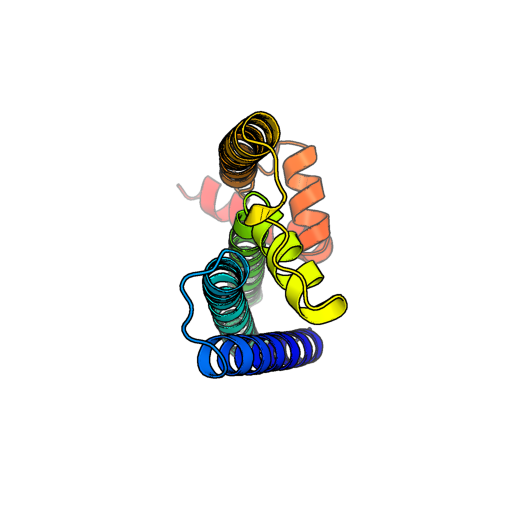GLY A C 1
ATOM 833 O O . GLY A 1 107 ? 9.903 -2.962 -23.415 1.00 88.88 107 GLY A O 1
ATOM 834 N N . ILE A 1 108 ? 8.507 -1.573 -22.323 1.00 88.56 108 ILE A N 1
ATOM 835 C CA . ILE A 1 108 ? 9.368 -0.389 -22.401 1.00 88.56 108 ILE A CA 1
ATOM 836 C C . ILE A 1 108 ? 9.677 0.131 -20.999 1.00 88.56 108 ILE A C 1
ATOM 838 O O . ILE A 1 108 ? 8.781 0.605 -20.294 1.00 88.56 108 ILE A O 1
ATOM 842 N N . ASP A 1 109 ? 10.967 0.169 -20.659 1.00 90.38 109 ASP A N 1
ATOM 843 C CA . ASP A 1 109 ? 11.456 0.994 -19.559 1.00 90.38 109 ASP A CA 1
ATOM 844 C C . ASP A 1 109 ? 11.355 2.474 -19.961 1.00 90.38 109 ASP A C 1
ATOM 846 O O . ASP A 1 109 ? 12.063 2.970 -20.842 1.00 90.38 109 ASP A O 1
ATOM 850 N N . VAL A 1 110 ? 10.431 3.192 -19.326 1.00 91.00 110 VAL A N 1
ATOM 851 C CA . VAL A 1 110 ? 10.187 4.615 -19.599 1.00 91.00 110 VAL A CA 1
ATOM 852 C C . VAL A 1 110 ? 11.311 5.487 -19.052 1.00 91.00 110 VAL A C 1
ATOM 854 O O . VAL A 1 110 ? 11.545 6.568 -19.583 1.00 91.00 110 VAL A O 1
ATOM 857 N N . PHE A 1 111 ? 12.029 5.048 -18.016 1.00 91.94 111 PHE A N 1
ATOM 858 C CA . PHE A 1 111 ? 12.979 5.902 -17.308 1.00 91.94 111 PHE A CA 1
ATOM 859 C C . PHE A 1 111 ? 14.130 6.420 -18.194 1.00 91.94 111 PHE A C 1
ATOM 861 O O . PHE A 1 111 ? 14.359 7.630 -18.175 1.00 91.94 111 PHE A O 1
ATOM 868 N N . PRO A 1 112 ? 14.795 5.599 -19.037 1.00 91.75 112 PRO A N 1
ATOM 869 C CA . PRO A 1 112 ? 15.809 6.076 -19.984 1.00 91.75 112 PRO A CA 1
ATOM 870 C C . PRO A 1 112 ? 15.292 7.077 -21.026 1.00 91.75 112 PRO A C 1
ATOM 872 O O . PRO A 1 112 ? 16.082 7.807 -21.617 1.00 91.75 112 PRO A O 1
ATOM 875 N N . HIS A 1 113 ? 13.980 7.103 -21.262 1.00 91.62 113 HIS A N 1
ATOM 876 C CA . HIS A 1 113 ? 13.332 7.979 -22.238 1.00 91.62 113 HIS A CA 1
ATOM 877 C C . HIS A 1 113 ? 12.873 9.311 -21.625 1.00 91.62 113 HIS A C 1
ATOM 879 O O . HIS A 1 113 ? 12.358 10.169 -22.341 1.00 91.62 113 HIS A O 1
ATOM 885 N N . LEU A 1 114 ? 13.032 9.497 -20.310 1.00 92.44 114 LEU A N 1
ATOM 886 C CA . LEU A 1 114 ? 12.675 10.738 -19.634 1.00 92.44 114 LEU A CA 1
ATOM 887 C C . LEU A 1 114 ? 13.779 11.781 -19.781 1.00 92.44 114 LEU A C 1
ATOM 889 O O . LEU A 1 114 ? 14.955 11.524 -19.525 1.00 92.44 114 LEU A O 1
ATOM 893 N N . GLU A 1 115 ? 13.382 13.008 -20.100 1.00 95.06 115 GLU A N 1
ATOM 894 C CA . GLU A 1 115 ? 14.302 14.134 -20.042 1.00 95.06 115 GLU A CA 1
ATOM 895 C C . GLU A 1 115 ? 14.668 14.488 -18.594 1.00 95.06 115 GLU A C 1
ATOM 897 O O . GLU A 1 115 ? 13.862 14.365 -17.666 1.00 95.06 115 GLU A O 1
ATOM 902 N N . GLN A 1 116 ? 15.873 15.033 -18.402 1.00 93.56 116 GLN A N 1
ATOM 903 C CA . GLN A 1 116 ? 16.397 15.397 -17.081 1.00 93.56 116 GLN A CA 1
ATOM 904 C C . GLN A 1 116 ? 15.448 16.309 -16.286 1.00 93.56 116 GLN A C 1
ATOM 906 O O . GLN A 1 116 ? 15.302 16.164 -15.071 1.00 93.56 116 GLN A O 1
ATOM 911 N N . HIS A 1 117 ? 14.785 17.253 -16.958 1.00 94.25 117 HIS A N 1
ATOM 912 C CA . HIS A 1 117 ? 13.853 18.173 -16.311 1.00 94.25 117 HIS A CA 1
ATOM 913 C C . HIS A 1 117 ? 12.586 17.456 -15.799 1.00 94.25 117 HIS A C 1
ATOM 915 O O . HIS A 1 117 ? 12.058 17.817 -14.745 1.00 94.25 117 HIS A O 1
ATOM 921 N N . MET A 1 118 ? 12.136 16.401 -16.490 1.00 93.38 118 MET A N 1
ATOM 922 C CA . MET A 1 118 ? 11.002 15.569 -16.078 1.00 93.38 118 MET A CA 1
ATOM 923 C C . MET A 1 118 ? 11.365 14.730 -14.854 1.00 93.38 118 MET A C 1
ATOM 925 O O . MET A 1 118 ? 10.588 14.667 -13.904 1.00 93.38 118 MET A O 1
ATOM 929 N N . ILE A 1 119 ? 12.570 14.149 -14.832 1.00 92.94 119 ILE A N 1
ATOM 930 C CA . ILE A 1 119 ? 13.077 13.386 -13.681 1.00 92.94 119 ILE A CA 1
ATOM 931 C C . ILE A 1 119 ? 13.075 14.262 -12.422 1.00 92.94 119 ILE A C 1
ATOM 933 O O . ILE A 1 119 ? 12.581 13.840 -11.371 1.00 92.94 119 ILE A O 1
ATOM 937 N N . TRP A 1 120 ? 13.565 15.500 -12.530 1.00 94.19 120 TRP A N 1
ATOM 938 C CA . TRP A 1 120 ? 13.535 16.466 -11.430 1.00 94.19 120 TRP A CA 1
ATOM 939 C C . TRP A 1 120 ? 12.116 16.808 -10.989 1.00 94.19 120 TRP A C 1
ATOM 941 O O . TRP A 1 120 ? 11.824 16.770 -9.792 1.00 94.19 120 TRP A O 1
ATOM 951 N N . PHE A 1 121 ? 11.231 17.107 -11.940 1.00 95.06 121 PHE A N 1
ATOM 952 C CA . PHE A 1 121 ? 9.838 17.424 -11.647 1.00 95.06 121 PHE A CA 1
ATOM 953 C C . PHE A 1 121 ? 9.141 16.276 -10.909 1.00 95.06 121 PHE A C 1
ATOM 955 O O . PHE A 1 121 ? 8.531 16.494 -9.859 1.00 95.06 121 PHE A O 1
ATOM 962 N N . TYR A 1 122 ? 9.278 15.040 -11.394 1.00 94.00 122 TYR A N 1
ATOM 963 C CA . TYR A 1 122 ? 8.633 13.893 -10.766 1.00 94.00 122 TYR A CA 1
ATOM 964 C C . TYR A 1 122 ? 9.225 13.571 -9.396 1.00 94.00 122 TYR A C 1
ATOM 966 O O . TYR A 1 122 ? 8.469 13.329 -8.453 1.00 94.00 122 TYR A O 1
ATOM 974 N N . SER A 1 123 ? 10.547 13.657 -9.245 1.00 92.56 123 SER A N 1
ATOM 975 C CA . SER A 1 123 ? 11.217 13.456 -7.956 1.00 92.56 123 SER A CA 1
ATOM 976 C C . SER A 1 123 ? 10.751 14.482 -6.920 1.00 92.56 123 SER A C 1
ATOM 978 O O . SER A 1 123 ? 10.373 14.120 -5.804 1.00 92.56 123 SER A O 1
ATOM 980 N N . LEU A 1 124 ? 10.689 15.761 -7.305 1.00 95.69 124 LEU A N 1
ATOM 981 C CA . LEU A 1 124 ? 10.211 16.828 -6.429 1.00 95.69 124 LEU A CA 1
ATOM 982 C C . LEU A 1 124 ? 8.724 16.657 -6.090 1.00 95.69 124 LEU A C 1
ATOM 984 O O . LEU A 1 124 ? 8.331 16.835 -4.938 1.00 95.69 124 LEU A O 1
ATOM 988 N N . SER A 1 125 ? 7.903 16.259 -7.066 1.00 95.25 125 SER A N 1
ATOM 989 C CA . SER A 1 125 ? 6.477 15.997 -6.848 1.00 95.25 125 SER A CA 1
ATOM 990 C C . SER A 1 125 ? 6.239 14.835 -5.877 1.00 95.25 125 SER A C 1
ATOM 992 O O . SER A 1 125 ? 5.368 14.932 -5.016 1.00 95.25 125 SER A O 1
ATOM 994 N N . SER A 1 126 ? 7.040 13.766 -5.956 1.00 94.38 126 SER A N 1
ATOM 995 C CA . SER A 1 126 ? 6.978 12.622 -5.041 1.00 94.38 126 SER A CA 1
ATOM 996 C C . SER A 1 126 ? 7.354 13.037 -3.617 1.00 94.38 126 SER A C 1
ATOM 998 O O . SER A 1 126 ? 6.651 12.695 -2.667 1.00 94.38 126 SER A O 1
ATOM 1000 N N . LEU A 1 127 ? 8.393 13.864 -3.464 1.00 95.19 127 LEU A N 1
ATOM 1001 C CA . LEU A 1 127 ? 8.815 14.393 -2.167 1.00 95.19 127 LEU A CA 1
ATOM 1002 C C . LEU A 1 127 ? 7.747 15.314 -1.555 1.00 95.19 127 LEU A C 1
ATOM 1004 O O . LEU A 1 127 ? 7.400 15.168 -0.382 1.00 95.19 127 LEU A O 1
ATOM 1008 N N . LEU A 1 128 ? 7.157 16.208 -2.354 1.00 96.19 128 LEU A N 1
ATOM 1009 C CA . LEU A 1 128 ? 6.043 17.052 -1.918 1.00 96.19 128 LEU A CA 1
ATOM 1010 C C . LEU A 1 128 ? 4.839 16.197 -1.501 1.00 96.19 128 LEU A C 1
ATOM 1012 O O . LEU A 1 128 ? 4.282 16.401 -0.421 1.00 96.19 128 LEU A O 1
ATOM 1016 N N . LEU A 1 129 ? 4.469 15.201 -2.311 1.00 95.06 129 LEU A N 1
ATOM 1017 C CA . LEU A 1 129 ? 3.392 14.266 -1.988 1.00 95.06 129 LEU A CA 1
ATOM 1018 C C . LEU A 1 129 ? 3.681 13.481 -0.712 1.00 95.06 129 LEU A C 1
ATOM 1020 O O . LEU A 1 129 ? 2.758 13.256 0.066 1.00 95.06 129 LEU A O 1
ATOM 1024 N N . LEU A 1 130 ? 4.931 13.098 -0.455 1.00 94.56 130 LEU A N 1
ATOM 1025 C CA . LEU A 1 130 ? 5.323 12.426 0.780 1.00 94.56 130 LEU A CA 1
ATOM 1026 C C . LEU A 1 130 ? 5.078 13.323 1.996 1.00 94.56 130 LEU A C 1
ATOM 1028 O O . LEU A 1 130 ? 4.479 12.873 2.971 1.00 94.56 130 LEU A O 1
ATOM 1032 N N . VAL A 1 131 ? 5.454 14.602 1.930 1.00 95.44 131 VAL A N 1
ATOM 1033 C CA . VAL A 1 131 ? 5.202 15.573 3.009 1.00 95.44 131 VAL A CA 1
ATOM 1034 C C . VAL A 1 131 ? 3.699 15.786 3.222 1.00 95.44 131 VAL A C 1
ATOM 1036 O O . VAL A 1 131 ? 3.200 15.706 4.347 1.00 95.44 131 VAL A O 1
ATOM 1039 N N . VAL A 1 132 ? 2.935 16.003 2.151 1.00 94.62 132 VAL A N 1
ATOM 1040 C CA . VAL A 1 132 ? 1.478 16.193 2.250 1.00 94.62 132 VAL A CA 1
ATOM 1041 C C . VAL A 1 132 ? 0.799 14.936 2.800 1.00 94.62 132 VAL A C 1
ATOM 1043 O O . VAL A 1 132 ? -0.021 15.011 3.712 1.00 94.62 132 VAL A O 1
ATOM 1046 N N . THR A 1 133 ? 1.177 13.760 2.307 1.00 93.50 133 THR A N 1
ATOM 1047 C CA . THR A 1 133 ? 0.583 12.490 2.736 1.00 93.50 133 THR A CA 1
ATOM 1048 C C . THR A 1 133 ? 0.907 12.217 4.200 1.00 93.50 133 THR A C 1
ATOM 1050 O O . THR A 1 133 ? 0.003 11.967 4.991 1.00 93.50 133 THR A O 1
ATOM 1053 N N . THR A 1 134 ? 2.169 12.337 4.611 1.00 92.81 134 THR A N 1
ATOM 1054 C CA . THR A 1 134 ? 2.573 12.109 6.009 1.00 92.81 134 THR A CA 1
ATOM 1055 C C . THR A 1 134 ? 1.885 13.068 6.977 1.00 92.81 134 THR A C 1
ATOM 1057 O O . THR A 1 134 ? 1.399 12.625 8.017 1.00 92.81 134 THR A O 1
ATOM 1060 N N . THR A 1 135 ? 1.754 14.351 6.633 1.00 92.50 135 THR A N 1
ATOM 1061 C CA . THR A 1 135 ? 1.064 15.336 7.486 1.00 92.50 135 THR A CA 1
ATOM 1062 C C . THR A 1 135 ? -0.439 15.063 7.605 1.00 92.50 135 THR A C 1
ATOM 1064 O O . THR A 1 135 ? -0.991 15.120 8.709 1.00 92.50 135 THR A O 1
ATOM 1067 N N . LEU A 1 136 ? -1.111 14.703 6.506 1.00 92.12 136 LEU A N 1
ATOM 1068 C CA . LEU A 1 136 ? -2.522 14.303 6.529 1.00 92.12 136 LEU A CA 1
ATOM 1069 C C . LEU A 1 136 ? -2.730 13.018 7.337 1.00 92.12 136 LEU A C 1
ATOM 1071 O O . LEU A 1 136 ? -3.625 12.949 8.183 1.00 92.12 136 LEU A O 1
ATOM 1075 N N . LEU A 1 137 ? -1.876 12.014 7.133 1.00 91.12 137 LEU A N 1
ATOM 1076 C CA . LEU A 1 137 ? -1.940 10.753 7.864 1.00 91.12 137 LEU A CA 1
ATOM 1077 C C . LEU A 1 137 ? -1.625 10.940 9.351 1.00 91.12 137 LEU A C 1
ATOM 1079 O O . LEU A 1 137 ? -2.252 10.283 10.180 1.00 91.12 137 LEU A O 1
ATOM 1083 N N . ALA A 1 138 ? -0.723 11.847 9.725 1.00 89.50 138 ALA A N 1
ATOM 1084 C CA . ALA A 1 138 ? -0.466 12.178 11.126 1.00 89.50 138 ALA A CA 1
ATOM 1085 C C . ALA A 1 138 ? -1.726 12.731 11.814 1.00 89.50 138 ALA A C 1
ATOM 1087 O O . ALA A 1 138 ? -2.038 12.336 12.938 1.00 89.50 138 ALA A O 1
ATOM 1088 N N . LYS A 1 139 ? -2.507 13.565 11.113 1.00 88.75 139 LYS A N 1
ATOM 1089 C CA . LYS A 1 139 ? -3.786 14.092 11.617 1.00 88.75 139 LYS A CA 1
ATOM 1090 C C . LYS A 1 139 ? -4.907 13.050 11.643 1.00 88.75 139 LYS A C 1
ATOM 1092 O O . LYS A 1 139 ? -5.823 13.178 12.453 1.00 88.75 139 LYS A O 1
ATOM 1097 N N . LEU A 1 140 ? -4.834 12.006 10.816 1.00 88.62 140 LEU A N 1
ATOM 1098 C CA . LEU A 1 140 ? -5.830 10.936 10.755 1.00 88.62 140 LEU A CA 1
ATOM 1099 C C . LEU A 1 140 ? -5.696 9.974 11.955 1.00 88.62 140 LEU A C 1
ATOM 1101 O O . LEU A 1 140 ? -5.052 8.922 11.879 1.00 88.62 140 LEU A O 1
ATOM 1105 N N . HIS A 1 141 ? -6.294 10.356 13.085 1.00 85.12 141 HIS A N 1
ATOM 1106 C CA . HIS A 1 141 ? -6.327 9.589 14.332 1.00 85.12 141 HIS A CA 1
ATOM 1107 C C . HIS A 1 141 ? -7.661 9.799 15.068 1.00 85.12 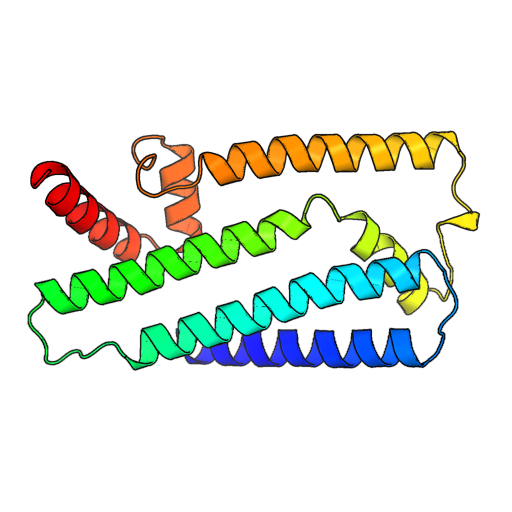141 HIS A C 1
ATOM 1109 O O . HIS A 1 141 ? -8.272 10.857 14.928 1.00 85.12 141 HIS A O 1
ATOM 1115 N N . TYR A 1 142 ? -8.098 8.830 15.885 1.00 79.69 142 TYR A N 1
ATOM 1116 C CA . TYR A 1 142 ? -9.350 8.935 16.658 1.00 79.69 142 TYR A CA 1
ATOM 1117 C C . TYR A 1 142 ? -9.353 10.113 17.643 1.00 79.69 142 TYR A C 1
ATOM 1119 O O . TYR A 1 142 ? -10.398 10.703 17.882 1.00 79.69 142 TYR A O 1
ATOM 1127 N N . ASN A 1 143 ? -8.184 10.522 18.137 1.00 79.81 143 ASN A N 1
ATOM 1128 C CA . ASN A 1 143 ? -8.045 11.709 18.993 1.00 79.81 143 ASN A CA 1
ATOM 1129 C C . ASN A 1 143 ? -8.421 13.015 18.274 1.00 79.81 143 ASN A C 1
ATOM 1131 O O . ASN A 1 143 ? -8.810 13.971 18.923 1.00 79.81 143 ASN A O 1
ATOM 1135 N N . ASN A 1 144 ? -8.329 13.055 16.942 1.00 84.25 144 ASN A N 1
ATOM 1136 C CA . ASN A 1 144 ? -8.621 14.246 16.141 1.00 84.25 144 ASN A CA 1
ATOM 1137 C C . ASN A 1 144 ? -10.014 14.180 15.499 1.00 84.25 144 ASN A C 1
ATOM 1139 O O . ASN A 1 144 ? -10.281 14.868 14.514 1.00 84.25 144 ASN A O 1
ATOM 1143 N N . ILE A 1 145 ? -10.902 13.322 16.010 1.00 80.44 145 ILE A N 1
ATOM 1144 C CA . ILE A 1 145 ? -12.211 13.063 15.399 1.00 80.44 145 ILE A CA 1
ATOM 1145 C C . ILE A 1 145 ? -13.195 14.235 15.513 1.00 80.44 145 ILE A C 1
ATOM 1147 O O . ILE A 1 145 ? -14.257 14.213 14.895 1.00 80.44 145 ILE A O 1
ATOM 1151 N N . GLU A 1 146 ? -12.845 15.262 16.283 1.00 81.69 146 GLU A N 1
ATOM 1152 C CA . GLU A 1 146 ? -13.564 16.537 16.329 1.00 81.69 146 GLU A CA 1
ATOM 1153 C C . GLU A 1 146 ? -13.440 17.307 15.006 1.00 81.69 146 GLU A C 1
ATOM 1155 O O . GLU A 1 146 ? -14.340 18.051 14.618 1.00 81.69 146 GLU A O 1
ATOM 1160 N N . ILE A 1 147 ? -12.356 17.082 14.257 1.00 87.81 147 ILE A N 1
ATOM 1161 C CA . ILE A 1 147 ? -12.145 17.704 12.955 1.00 87.81 147 ILE A CA 1
ATOM 1162 C C . ILE A 1 147 ? -13.054 17.024 11.919 1.00 87.81 147 ILE A C 1
ATOM 1164 O O . ILE A 1 147 ? -12.920 15.831 11.639 1.00 87.81 147 ILE A O 1
ATOM 1168 N N . SER A 1 148 ? -13.950 17.799 11.296 1.00 86.94 148 SER A N 1
ATOM 1169 C CA . SER A 1 148 ? -14.998 17.286 10.394 1.00 86.94 148 SER A CA 1
ATOM 1170 C C . SER A 1 148 ? -14.464 16.391 9.263 1.00 86.94 148 SER A C 1
ATOM 1172 O O . SER A 1 148 ? -14.985 15.296 9.037 1.00 86.94 148 SER A O 1
ATOM 1174 N N . TRP A 1 149 ? -13.370 16.787 8.597 1.00 89.31 149 TRP A N 1
ATOM 1175 C CA . TRP A 1 149 ? -12.784 15.970 7.528 1.00 89.31 149 TRP A CA 1
ATOM 1176 C C . TRP A 1 149 ? -12.157 14.672 8.060 1.00 89.31 149 TRP A C 1
ATOM 1178 O O . TRP A 1 149 ? -12.311 13.630 7.429 1.00 89.31 149 TRP A O 1
ATOM 1188 N N . VAL A 1 150 ? -11.521 14.692 9.241 1.00 86.69 150 VAL A N 1
ATOM 1189 C CA . VAL A 1 150 ? -10.952 13.492 9.885 1.00 86.69 150 VAL A CA 1
ATOM 1190 C C . VAL A 1 150 ? -12.071 12.508 10.213 1.00 86.69 150 VAL A C 1
ATOM 1192 O O . VAL A 1 150 ? -11.980 11.330 9.866 1.00 86.69 150 VAL A O 1
ATOM 1195 N N . LYS A 1 151 ? -13.164 12.996 10.812 1.00 86.25 151 LYS A N 1
ATOM 1196 C CA . LYS A 1 151 ? -14.353 12.192 11.115 1.00 86.25 151 LYS A CA 1
ATOM 1197 C C . LYS A 1 151 ? -14.943 11.561 9.861 1.00 86.25 151 LYS A C 1
ATOM 1199 O O . LYS A 1 151 ? -15.244 10.368 9.871 1.00 86.25 151 LYS A O 1
ATOM 1204 N N . ASN A 1 152 ? -15.089 12.338 8.787 1.00 87.06 152 ASN A N 1
ATOM 1205 C CA . ASN A 1 152 ? -15.667 11.841 7.544 1.00 87.06 152 ASN A CA 1
ATOM 1206 C C . ASN A 1 152 ? -14.767 10.784 6.883 1.00 87.06 152 ASN A C 1
ATOM 1208 O O . ASN A 1 152 ? -15.255 9.737 6.469 1.00 87.06 152 ASN A O 1
ATOM 1212 N N . THR A 1 153 ? -13.447 10.986 6.876 1.00 86.56 153 THR A N 1
ATOM 1213 C CA . THR A 1 153 ? -12.492 10.002 6.346 1.00 86.56 153 THR A CA 1
ATOM 1214 C C . THR A 1 153 ? -12.501 8.706 7.156 1.00 86.56 153 THR A C 1
ATOM 1216 O O . THR A 1 153 ? -12.603 7.623 6.583 1.00 86.56 153 THR A O 1
ATOM 1219 N N . ILE A 1 154 ? -12.467 8.781 8.492 1.00 86.06 154 ILE A N 1
ATOM 1220 C CA . ILE A 1 154 ? -12.557 7.586 9.348 1.00 86.06 154 ILE A CA 1
ATOM 1221 C C . ILE A 1 154 ? -13.905 6.878 9.135 1.00 86.06 154 ILE A C 1
ATOM 1223 O O . ILE A 1 154 ? -13.946 5.649 9.068 1.00 86.06 154 ILE A O 1
ATOM 1227 N N . ARG A 1 155 ? -14.999 7.631 8.963 1.00 86.62 155 ARG A N 1
ATOM 1228 C CA . ARG A 1 155 ? -16.328 7.087 8.646 1.00 86.62 155 ARG A CA 1
ATOM 1229 C C . ARG A 1 155 ? -16.342 6.331 7.322 1.00 86.62 155 ARG A C 1
ATOM 1231 O O . ARG A 1 155 ? -16.898 5.238 7.292 1.00 86.62 155 ARG A O 1
ATOM 1238 N N . VAL A 1 156 ? -15.718 6.857 6.271 1.00 85.81 156 VAL A N 1
ATOM 1239 C CA . VAL A 1 156 ? -15.601 6.166 4.975 1.00 85.81 156 VAL A CA 1
ATOM 1240 C C . VAL A 1 156 ? -14.766 4.890 5.106 1.00 85.81 156 VAL A C 1
ATOM 1242 O O . VAL A 1 156 ? -15.154 3.842 4.596 1.00 85.81 156 VAL A O 1
ATOM 1245 N N . ILE A 1 157 ? -13.648 4.943 5.835 1.00 84.00 157 ILE A N 1
ATOM 1246 C CA . ILE A 1 157 ? -12.745 3.795 5.991 1.00 84.00 157 ILE A CA 1
ATOM 1247 C C . ILE A 1 157 ? -13.396 2.692 6.826 1.00 84.00 157 ILE A C 1
ATOM 1249 O O . ILE A 1 157 ? -13.358 1.520 6.457 1.00 84.00 157 ILE A O 1
ATOM 1253 N N . VAL A 1 158 ? -13.956 3.030 7.985 1.00 80.88 158 VAL A N 1
ATOM 1254 C CA . VAL A 1 158 ? -14.370 2.050 8.997 1.00 80.88 158 VAL A CA 1
ATOM 1255 C C . VAL A 1 158 ? -15.870 1.758 8.933 1.00 80.88 158 VAL A C 1
ATOM 1257 O O . VAL A 1 158 ? -16.259 0.610 9.129 1.00 80.88 158 VAL A O 1
ATOM 1260 N N . GLY A 1 159 ? -16.695 2.738 8.576 1.00 81.44 159 GLY A N 1
ATOM 1261 C CA . GLY A 1 159 ? -18.156 2.657 8.566 1.00 81.44 159 GLY A CA 1
ATOM 1262 C C . GLY A 1 159 ? -18.786 3.373 9.764 1.00 81.44 159 GLY A C 1
ATOM 1263 O O . GLY A 1 159 ? -18.274 3.332 10.880 1.00 81.44 159 GLY A O 1
ATOM 1264 N N . GLU A 1 160 ? -19.933 4.016 9.548 1.00 79.06 160 GLU A N 1
ATOM 1265 C CA . GLU A 1 160 ? -20.556 4.936 10.513 1.00 79.06 160 GLU A CA 1
ATOM 1266 C C . GLU A 1 160 ? -20.912 4.296 11.861 1.00 79.06 160 GLU A C 1
ATOM 1268 O O . GLU A 1 160 ? -20.594 4.842 12.917 1.00 79.06 160 GLU A O 1
ATOM 1273 N N . ARG A 1 161 ? -21.490 3.091 11.836 1.00 72.50 161 ARG A N 1
ATOM 1274 C CA . ARG A 1 161 ? -21.860 2.355 13.054 1.00 72.50 161 ARG A CA 1
ATOM 1275 C C . ARG A 1 161 ? -20.646 2.025 13.927 1.00 72.50 161 ARG A C 1
ATOM 1277 O O . ARG A 1 161 ? -20.725 2.080 15.151 1.00 72.50 161 ARG A O 1
ATOM 1284 N N . LEU A 1 162 ? -19.527 1.702 13.286 1.00 72.69 162 LEU A N 1
ATOM 1285 C CA . LEU A 1 162 ? -18.278 1.344 13.948 1.00 72.69 162 LEU A CA 1
ATOM 1286 C C . LEU A 1 162 ? -17.541 2.581 14.480 1.00 72.69 162 LEU A C 1
ATOM 1288 O O . LEU A 1 162 ? -16.953 2.523 15.557 1.00 72.69 162 LEU A O 1
ATOM 1292 N N . VAL A 1 163 ? -17.651 3.719 13.788 1.00 74.44 163 VAL A N 1
ATOM 1293 C CA . VAL A 1 163 ? -17.127 5.007 14.264 1.00 74.44 163 VAL A CA 1
ATOM 1294 C C . VAL A 1 163 ? -17.840 5.484 15.524 1.00 74.44 163 VAL A C 1
ATOM 1296 O O . VAL A 1 163 ? -17.168 5.883 16.469 1.00 74.44 163 VAL A O 1
ATOM 1299 N N . ASN A 1 164 ? -19.168 5.400 15.584 1.00 79.31 164 ASN A N 1
ATOM 1300 C CA . ASN A 1 164 ? -19.913 5.861 16.759 1.00 79.31 164 ASN A CA 1
ATOM 1301 C C . ASN A 1 164 ? -19.572 5.034 18.017 1.00 79.31 164 ASN A C 1
ATOM 1303 O O . ASN A 1 164 ? -19.396 5.595 19.097 1.00 79.31 164 ASN A O 1
ATOM 1307 N N . MET A 1 165 ? -19.402 3.711 17.876 1.00 75.12 165 MET A N 1
ATOM 1308 C CA . MET A 1 165 ? -18.916 2.854 18.971 1.00 75.12 165 MET A CA 1
ATOM 1309 C C . MET A 1 165 ? -17.475 3.191 19.368 1.00 75.12 165 MET A C 1
ATOM 1311 O O . MET A 1 165 ? -17.172 3.266 20.555 1.00 75.12 165 MET A O 1
ATOM 1315 N N . ALA A 1 166 ? -16.594 3.426 18.391 1.00 71.38 166 ALA A N 1
ATOM 1316 C CA . ALA A 1 166 ? -15.211 3.814 18.652 1.00 71.38 166 ALA A CA 1
ATOM 1317 C C . ALA A 1 166 ? -15.111 5.158 19.394 1.00 71.38 166 ALA A C 1
ATOM 1319 O O . ALA A 1 166 ? -14.324 5.284 20.328 1.00 71.38 166 ALA A O 1
ATOM 1320 N N . GLN A 1 167 ? -15.939 6.137 19.019 1.00 72.88 167 GLN A N 1
ATOM 1321 C CA . GLN A 1 167 ? -16.029 7.438 19.685 1.00 72.88 167 GLN A CA 1
ATOM 1322 C C . GLN A 1 167 ? -16.488 7.312 21.136 1.00 72.88 167 GLN A C 1
ATOM 1324 O O . GLN A 1 167 ? -15.884 7.914 22.018 1.00 72.88 167 GLN A O 1
ATOM 1329 N N . PHE A 1 168 ? -17.519 6.504 21.393 1.00 77.69 168 PHE A N 1
ATOM 1330 C CA . PHE A 1 168 ? -18.024 6.282 22.746 1.00 77.69 168 PHE A CA 1
ATOM 1331 C C . PHE A 1 168 ? -16.943 5.722 23.681 1.00 77.69 168 PHE A C 1
ATOM 1333 O O . PHE A 1 168 ? -16.762 6.231 24.784 1.00 77.69 168 PHE A O 1
ATOM 1340 N N . ILE A 1 169 ? -16.177 4.724 23.228 1.00 76.00 169 ILE A N 1
ATOM 1341 C CA . ILE A 1 169 ? -15.086 4.151 24.032 1.00 76.00 169 ILE A CA 1
ATOM 1342 C C . ILE A 1 169 ? -13.951 5.150 24.225 1.00 76.00 169 ILE A C 1
ATOM 1344 O O . ILE A 1 169 ? -13.463 5.284 25.343 1.00 76.00 169 ILE A O 1
ATOM 1348 N N . ASN A 1 170 ? -13.552 5.856 23.162 1.00 73.56 170 ASN A N 1
ATOM 1349 C CA . ASN A 1 170 ? -12.485 6.850 23.246 1.00 73.56 170 ASN A CA 1
ATOM 1350 C C . ASN A 1 170 ? -12.820 7.938 24.278 1.00 73.56 170 ASN A C 1
ATOM 1352 O O . ASN A 1 170 ? -11.960 8.295 25.072 1.00 73.56 170 ASN A O 1
ATOM 1356 N N . ASN A 1 171 ? -14.081 8.385 24.328 1.00 76.19 171 ASN A N 1
ATOM 1357 C CA . ASN A 1 171 ? -14.554 9.357 25.314 1.00 76.19 171 ASN A CA 1
ATOM 1358 C C . ASN A 1 171 ? -14.502 8.803 26.749 1.00 76.19 171 ASN A C 1
ATOM 1360 O O . ASN A 1 171 ? -14.045 9.490 27.657 1.00 76.19 171 ASN A O 1
ATOM 1364 N N . ILE A 1 172 ? -14.915 7.548 26.965 1.00 75.88 172 ILE A N 1
ATOM 1365 C CA . ILE A 1 172 ? -14.831 6.901 28.288 1.00 75.88 172 ILE A CA 1
ATOM 1366 C C . ILE A 1 172 ? -13.378 6.786 28.760 1.00 75.88 172 ILE A C 1
ATOM 1368 O O . ILE A 1 172 ? -13.093 6.967 29.944 1.00 75.88 172 ILE A O 1
ATOM 1372 N N . GLU A 1 173 ? -12.458 6.463 27.855 1.00 68.19 173 GLU A N 1
ATOM 1373 C CA . GLU A 1 173 ? -11.044 6.280 28.180 1.00 68.19 173 GLU A CA 1
ATOM 1374 C C . GLU A 1 173 ? -10.316 7.621 28.368 1.00 68.19 173 GLU A C 1
ATOM 1376 O O . GLU A 1 173 ? -9.455 7.722 29.238 1.00 68.19 173 GLU A O 1
ATOM 1381 N N . SER A 1 174 ? -10.705 8.673 27.635 1.00 67.31 174 SER A N 1
ATOM 1382 C CA . SER A 1 174 ? -10.182 10.031 27.832 1.00 67.31 174 SER A CA 1
ATOM 1383 C C . SER A 1 174 ? -10.694 10.707 29.103 1.00 67.31 174 SER A C 1
ATOM 1385 O O . SER A 1 174 ? -9.981 11.525 29.663 1.00 67.31 174 SER A O 1
ATOM 1387 N N . THR A 1 175 ? -11.910 10.385 29.560 1.00 61.78 175 THR A N 1
ATOM 1388 C CA . THR A 1 175 ? -12.494 10.946 30.795 1.00 61.78 175 THR A CA 1
ATOM 1389 C C . THR A 1 175 ? -12.012 10.230 32.064 1.00 61.78 175 THR A C 1
ATOM 1391 O O . THR A 1 175 ? -12.107 10.788 33.149 1.00 61.78 175 THR A O 1
ATOM 1394 N N . ASN A 1 176 ? -11.482 9.007 31.947 1.00 55.59 176 ASN A N 1
ATOM 1395 C CA . ASN A 1 176 ? -10.871 8.262 33.060 1.00 55.59 176 ASN A CA 1
ATOM 1396 C C . ASN A 1 176 ? -9.348 8.494 33.197 1.00 55.59 176 ASN A C 1
ATOM 1398 O O . ASN A 1 176 ? -8.680 7.743 33.911 1.00 55.59 176 ASN A O 1
ATOM 1402 N N . ARG A 1 177 ? -8.795 9.494 32.506 1.00 45.56 177 ARG A N 1
ATOM 1403 C CA . ARG A 1 177 ? -7.422 9.996 32.666 1.00 45.56 177 ARG A CA 1
ATOM 1404 C C . ARG A 1 177 ? -7.451 11.384 33.281 1.00 45.56 177 ARG A C 1
ATOM 1406 O O . ARG A 1 177 ? -6.504 11.670 34.041 1.00 45.56 177 ARG A O 1
#

pLDDT: mean 87.42, std 7.86, range [45.56, 96.19]